Protein AF-A0A1G6K3D1-F1 (afdb_monomer_lite)

pLDDT: mean 89.24, std 10.17, range [40.72, 96.69]

Secondary structure (DSSP, 8-state):
--------HHHHS-GGGTHHHH---S-------TTSSHHHHHHHHHHHHHHH-TT-------S-HHHHIIIIIHHHHHHHHHTT-GGGEEEEETTEEEEE--

Foldseek 3Di:
DPDDQDFDLPVQDDPVLPCLQPDPDPDDDDDDDPPPCSLLSVLSSQVSCVVVPVPDDDDDDDPDPVVCVVGNLVSNVVSCVVSVNVVQWDADPVVGDIDGHD

Radius of gyration: 13.9 Å; chains: 1; bounding box: 42×31×28 Å

Sequence (102 aa):
MITNVKLQFHNEVDKSYYKLFYSTDKFIALKGARASGKSMAAAFKVIYDLLRFPYCNWLVIRQFQTTQRNSSYNTIKEVISILGLGQFFKSNVSPLEITFLP

Structure (mmCIF, N/CA/C/O backbone):
data_AF-A0A1G6K3D1-F1
#
_entry.id   AF-A0A1G6K3D1-F1
#
loop_
_atom_site.group_PDB
_atom_site.id
_atom_site.type_symbol
_atom_site.label_atom_id
_atom_site.label_alt_id
_atom_site.label_comp_id
_atom_site.label_asym_id
_atom_site.label_entity_id
_atom_site.label_seq_id
_atom_site.pdbx_PDB_ins_code
_atom_site.Cartn_x
_atom_site.Cartn_y
_atom_site.Cartn_z
_atom_site.occupancy
_atom_site.B_iso_or_equiv
_atom_site.auth_seq_id
_atom_site.auth_comp_id
_atom_site.auth_asym_id
_atom_site.auth_atom_id
_atom_site.pdbx_PDB_model_num
ATOM 1 N N . MET A 1 1 ? -27.543 3.157 4.913 1.00 40.72 1 MET A N 1
ATOM 2 C CA . MET A 1 1 ? -27.574 2.941 3.449 1.00 40.72 1 MET A CA 1
ATOM 3 C C . MET A 1 1 ? -26.395 2.054 3.093 1.00 40.72 1 MET A C 1
ATOM 5 O O . MET A 1 1 ? -25.274 2.452 3.368 1.00 40.72 1 MET A O 1
ATOM 9 N N . ILE A 1 2 ? -26.629 0.852 2.562 1.00 48.00 2 ILE A N 1
ATOM 10 C CA . ILE A 1 2 ? -25.547 -0.017 2.076 1.00 48.00 2 ILE A CA 1
ATOM 11 C C . ILE A 1 2 ? -25.198 0.465 0.667 1.00 48.00 2 ILE A C 1
ATOM 13 O O . ILE A 1 2 ? -25.940 0.227 -0.283 1.00 48.00 2 ILE A O 1
ATOM 17 N N . THR A 1 3 ? -24.112 1.221 0.542 1.00 55.28 3 THR A N 1
ATOM 18 C CA . THR A 1 3 ? -23.578 1.655 -0.753 1.00 55.28 3 THR A CA 1
ATOM 19 C C . THR A 1 3 ? -22.864 0.483 -1.415 1.00 55.28 3 THR A C 1
ATOM 21 O O . THR A 1 3 ? -21.786 0.086 -0.981 1.00 55.28 3 THR A O 1
ATOM 24 N N . ASN A 1 4 ? -23.453 -0.071 -2.474 1.00 58.88 4 ASN A N 1
ATOM 25 C CA . ASN A 1 4 ? -22.782 -1.051 -3.325 1.00 58.88 4 ASN A CA 1
ATOM 26 C C . ASN A 1 4 ? -21.761 -0.329 -4.214 1.00 58.88 4 ASN A C 1
ATOM 28 O O . ASN A 1 4 ? -22.117 0.239 -5.246 1.00 58.88 4 ASN A O 1
ATOM 32 N N . VAL A 1 5 ? -20.490 -0.328 -3.806 1.00 66.38 5 VAL A N 1
ATOM 33 C CA . VAL A 1 5 ? -19.387 0.214 -4.613 1.00 66.38 5 VAL A CA 1
ATOM 34 C C . VAL A 1 5 ? -18.855 -0.886 -5.526 1.00 66.38 5 VAL A C 1
ATOM 36 O O . VAL A 1 5 ? -18.322 -1.894 -5.063 1.00 66.38 5 VAL A O 1
ATOM 39 N N . LYS A 1 6 ? -18.983 -0.703 -6.844 1.00 67.19 6 LYS A N 1
ATOM 40 C CA . LYS A 1 6 ? -18.398 -1.618 -7.832 1.00 67.19 6 LYS A CA 1
ATOM 41 C C . LYS A 1 6 ? -16.917 -1.285 -8.020 1.00 67.19 6 LYS A C 1
ATOM 43 O O . LYS A 1 6 ? -16.576 -0.361 -8.751 1.00 67.19 6 LYS A O 1
ATOM 48 N N . LEU A 1 7 ? -16.043 -2.053 -7.377 1.00 73.00 7 LEU A N 1
ATOM 49 C CA . LEU A 1 7 ? -14.594 -1.867 -7.465 1.00 73.00 7 LEU A CA 1
ATOM 50 C C . LEU A 1 7 ? -14.026 -2.573 -8.702 1.00 73.00 7 LEU A C 1
ATOM 52 O O . LEU A 1 7 ? -14.148 -3.790 -8.839 1.00 73.00 7 LEU A O 1
ATOM 56 N N . GLN A 1 8 ? -13.385 -1.822 -9.601 1.00 70.38 8 GLN A N 1
ATOM 57 C CA . GLN A 1 8 ? -12.784 -2.352 -10.833 1.00 70.38 8 GLN A CA 1
ATOM 58 C C . GLN A 1 8 ? -11.254 -2.464 -10.731 1.00 70.38 8 GLN A C 1
ATOM 60 O O . GLN A 1 8 ? -10.521 -1.867 -11.509 1.00 70.38 8 GLN A O 1
ATOM 65 N N . PHE A 1 9 ? -10.755 -3.276 -9.793 1.00 74.81 9 PHE A N 1
ATOM 66 C CA . PHE A 1 9 ? -9.308 -3.484 -9.589 1.00 74.81 9 PHE A CA 1
ATOM 67 C C . PHE A 1 9 ? -8.558 -3.992 -10.833 1.00 74.81 9 PHE A C 1
ATOM 69 O O . PHE A 1 9 ? -7.370 -3.727 -10.991 1.00 74.81 9 PHE A O 1
ATOM 76 N N . HIS A 1 10 ? -9.232 -4.745 -11.705 1.00 68.44 10 HIS A N 1
ATOM 77 C CA . HIS A 1 10 ? -8.598 -5.444 -12.827 1.00 68.44 10 HIS A CA 1
ATOM 78 C C . HIS A 1 10 ? -8.103 -4.502 -13.934 1.00 68.44 10 HIS A C 1
ATOM 80 O O . HIS A 1 10 ? -7.136 -4.832 -14.614 1.00 68.44 10 HIS A O 1
ATOM 86 N N . ASN A 1 11 ? -8.746 -3.342 -14.098 1.00 78.31 11 ASN A N 1
ATOM 87 C CA . ASN A 1 11 ? -8.403 -2.380 -15.149 1.00 78.31 11 ASN A CA 1
ATOM 88 C C . ASN A 1 11 ? -7.247 -1.458 -14.744 1.00 78.31 11 ASN A C 1
ATOM 90 O O . ASN A 1 11 ? -6.538 -0.956 -15.608 1.00 78.31 11 ASN A O 1
ATOM 94 N N . GLU A 1 12 ? -7.041 -1.273 -13.440 1.00 86.12 12 GLU A N 1
ATOM 95 C CA . GLU A 1 12 ? -6.076 -0.311 -12.897 1.00 86.12 12 GLU A CA 1
ATOM 96 C C . GLU A 1 12 ? -4.710 -0.931 -12.564 1.00 86.12 12 GLU A C 1
ATOM 98 O O . GLU A 1 12 ? -3.739 -0.226 -12.284 1.00 86.12 12 GLU A O 1
ATOM 103 N N . VAL A 1 13 ? -4.621 -2.264 -12.570 1.00 90.88 13 VAL A N 1
ATOM 104 C CA . VAL A 1 13 ? -3.397 -2.997 -12.241 1.00 90.88 13 VAL A CA 1
ATOM 105 C C . VAL A 1 13 ? -2.990 -3.876 -13.412 1.00 90.88 13 VAL A C 1
ATOM 107 O O . VAL A 1 13 ? -3.783 -4.669 -13.917 1.00 90.88 13 VAL A O 1
ATOM 110 N N . ASP A 1 14 ? -1.724 -3.765 -13.816 1.00 90.88 14 ASP A N 1
ATOM 111 C CA . ASP A 1 14 ? -1.156 -4.615 -14.858 1.00 90.88 14 ASP A CA 1
ATOM 112 C C . ASP A 1 14 ? -1.238 -6.101 -14.469 1.00 90.88 14 ASP A C 1
ATOM 114 O O . ASP A 1 14 ? -0.995 -6.486 -13.318 1.00 90.88 14 ASP A O 1
ATOM 118 N N . LYS A 1 15 ? -1.547 -6.951 -15.453 1.00 91.12 15 LYS A N 1
ATOM 119 C CA . LYS A 1 15 ? -1.741 -8.397 -15.271 1.00 91.12 15 LYS A CA 1
ATOM 120 C C . LYS A 1 15 ? -0.543 -9.086 -14.619 1.00 91.12 15 LYS A C 1
ATOM 122 O O . LYS A 1 15 ? -0.725 -10.044 -13.867 1.00 91.12 15 LYS A O 1
ATOM 127 N N . SER A 1 16 ? 0.672 -8.591 -14.859 1.00 91.94 16 SER A N 1
ATOM 128 C CA . SER A 1 16 ? 1.904 -9.108 -14.250 1.00 91.94 16 SER A CA 1
ATOM 129 C C . SER A 1 16 ? 1.903 -9.034 -12.718 1.00 91.94 16 SER A C 1
ATOM 131 O O . SER A 1 16 ? 2.576 -9.832 -12.063 1.00 91.94 16 SER A O 1
ATOM 133 N N . TYR A 1 17 ? 1.102 -8.142 -12.128 1.00 93.69 17 TYR A N 1
ATOM 134 C CA . TYR A 1 17 ? 0.993 -7.966 -10.682 1.00 93.69 17 TYR A CA 1
ATOM 135 C C . TYR A 1 17 ? -0.181 -8.706 -10.039 1.00 93.69 17 TYR A C 1
ATOM 137 O O . TYR A 1 17 ? -0.304 -8.676 -8.815 1.00 93.69 17 TYR A O 1
ATOM 145 N N . TYR A 1 18 ? -1.020 -9.423 -10.794 1.00 92.38 18 TYR A N 1
ATOM 146 C CA . TYR A 1 18 ? -2.197 -10.089 -10.218 1.00 92.38 18 TYR A CA 1
ATOM 147 C C . TYR A 1 18 ? -1.867 -11.094 -9.119 1.00 92.38 18 TYR A C 1
ATOM 149 O O . TYR A 1 18 ? -2.653 -11.249 -8.184 1.00 92.38 18 TYR A O 1
ATOM 157 N N . LYS A 1 19 ? -0.677 -11.705 -9.168 1.00 92.81 19 LYS A N 1
ATOM 158 C CA . LYS A 1 19 ? -0.193 -12.610 -8.118 1.00 92.81 19 LYS A CA 1
ATOM 159 C C . LYS A 1 19 ? -0.201 -11.974 -6.722 1.00 92.81 19 LYS A C 1
ATOM 161 O O . LYS A 1 19 ? -0.377 -12.691 -5.742 1.00 92.81 19 LYS A O 1
ATOM 166 N N . LEU A 1 20 ? -0.103 -10.645 -6.613 1.00 92.94 20 LEU A N 1
ATOM 167 C CA . LEU A 1 20 ? -0.198 -9.936 -5.333 1.00 92.94 20 LEU A CA 1
ATOM 168 C C . LEU A 1 20 ? -1.528 -10.159 -4.606 1.00 92.94 20 LEU A C 1
ATOM 170 O O . LEU A 1 20 ? -1.550 -10.170 -3.379 1.00 92.94 20 LEU A O 1
ATOM 174 N N . PHE A 1 21 ? -2.637 -10.332 -5.324 1.00 91.94 21 PHE A N 1
ATOM 175 C CA . PHE A 1 21 ? -3.971 -10.358 -4.712 1.00 91.94 21 PHE A CA 1
ATOM 176 C C . PHE A 1 21 ? -4.400 -11.743 -4.222 1.00 91.94 21 PHE A 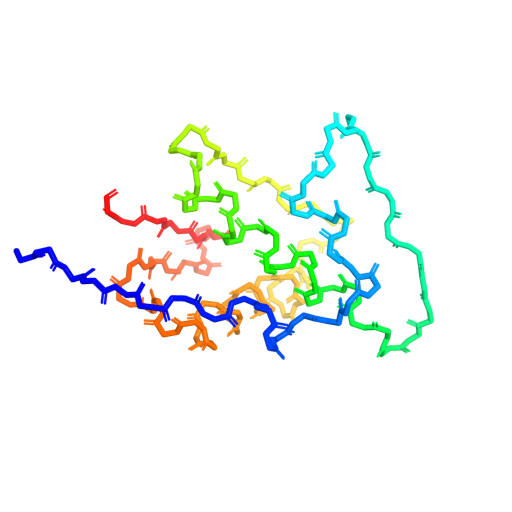C 1
ATOM 178 O O . PHE A 1 21 ? -5.327 -11.835 -3.421 1.00 91.94 21 PHE A O 1
ATOM 185 N N . TYR A 1 22 ? -3.731 -12.806 -4.674 1.00 91.56 22 TYR A N 1
ATOM 186 C CA . TYR A 1 22 ? -4.077 -14.188 -4.326 1.00 91.56 22 TYR A CA 1
ATOM 187 C C . TYR A 1 22 ? -2.907 -15.022 -3.791 1.00 91.56 22 TYR A C 1
ATOM 189 O O . TYR A 1 22 ? -3.130 -16.159 -3.383 1.00 91.56 22 TYR A O 1
ATOM 197 N N . SER A 1 23 ? -1.672 -14.505 -3.787 1.00 93.12 23 SER A N 1
ATOM 198 C CA . SER A 1 23 ? -0.546 -15.226 -3.185 1.00 93.12 23 SER A CA 1
ATOM 199 C C . SER A 1 23 ? -0.735 -15.398 -1.674 1.00 93.12 23 SER A C 1
ATOM 201 O O . SER A 1 23 ? -1.172 -14.483 -0.977 1.00 93.12 23 SER A O 1
ATOM 203 N N . THR A 1 24 ? -0.362 -16.577 -1.182 1.00 92.50 24 THR A N 1
ATOM 204 C CA . THR A 1 24 ? -0.292 -16.937 0.241 1.00 92.50 24 THR A CA 1
ATOM 205 C C . THR A 1 24 ? 1.145 -16.909 0.773 1.00 92.50 24 THR A C 1
ATOM 207 O O . THR A 1 24 ? 1.404 -17.371 1.884 1.00 92.50 24 THR A O 1
ATOM 210 N N . ASP A 1 25 ? 2.098 -16.422 -0.026 1.00 95.19 25 ASP A N 1
ATOM 211 C CA . ASP A 1 25 ? 3.507 -16.341 0.352 1.00 95.19 25 ASP A CA 1
ATOM 212 C C . ASP A 1 25 ? 3.685 -15.369 1.528 1.00 95.19 25 ASP A C 1
ATOM 214 O O . ASP A 1 25 ? 3.138 -14.266 1.531 1.00 95.19 25 ASP A O 1
ATOM 218 N N . LYS A 1 26 ? 4.502 -15.746 2.521 1.00 94.56 26 LYS A N 1
ATOM 219 C CA . LYS A 1 26 ? 4.777 -14.888 3.692 1.00 94.56 26 LYS A CA 1
ATOM 220 C C . LYS A 1 26 ? 5.515 -13.602 3.321 1.00 94.56 26 LYS A C 1
ATOM 222 O O . LYS A 1 26 ? 5.337 -12.576 3.968 1.00 94.56 26 LYS A O 1
ATOM 227 N N . PHE A 1 27 ? 6.366 -13.676 2.300 1.00 95.75 27 PHE A N 1
ATOM 228 C CA . PHE A 1 27 ? 7.169 -12.561 1.819 1.00 95.75 27 PHE A CA 1
ATOM 229 C C . PHE A 1 27 ? 7.002 -12.428 0.314 1.00 95.75 27 PHE A C 1
ATOM 231 O O . PHE A 1 27 ? 7.221 -13.385 -0.428 1.00 95.75 27 PHE A O 1
ATOM 238 N N . ILE A 1 28 ? 6.666 -11.222 -0.136 1.00 94.75 28 ILE A N 1
ATOM 239 C CA . ILE A 1 28 ? 6.556 -10.898 -1.554 1.00 94.75 28 ILE A CA 1
ATOM 240 C C . ILE A 1 28 ? 7.496 -9.736 -1.853 1.00 94.75 28 ILE A C 1
ATOM 242 O O . ILE A 1 28 ? 7.379 -8.659 -1.272 1.00 94.75 28 ILE A O 1
ATOM 246 N N . ALA A 1 29 ? 8.424 -9.955 -2.781 1.00 94.94 29 ALA A N 1
ATOM 247 C CA . ALA A 1 29 ? 9.353 -8.935 -3.243 1.00 94.94 29 ALA A CA 1
ATOM 248 C C . ALA A 1 29 ? 8.978 -8.483 -4.659 1.00 94.94 29 ALA A C 1
ATOM 250 O O . ALA A 1 29 ? 8.993 -9.274 -5.601 1.00 94.94 29 ALA A O 1
ATOM 251 N N . LEU A 1 30 ? 8.678 -7.193 -4.820 1.00 94.00 30 LEU A N 1
ATOM 252 C CA . LEU A 1 30 ? 8.436 -6.579 -6.125 1.00 94.00 30 LEU A CA 1
ATOM 253 C C . LEU A 1 30 ? 9.708 -5.888 -6.625 1.00 94.00 30 LEU A C 1
ATOM 255 O O . LEU A 1 30 ? 10.084 -4.823 -6.133 1.00 94.00 30 LEU A O 1
ATOM 259 N N . LYS A 1 31 ? 10.362 -6.471 -7.635 1.00 93.62 31 LYS A N 1
ATOM 260 C CA . LYS A 1 31 ? 11.553 -5.905 -8.288 1.00 93.62 31 LYS A CA 1
ATOM 261 C C . LYS A 1 31 ? 11.224 -5.500 -9.723 1.00 93.62 31 LYS A C 1
ATOM 263 O O . LYS A 1 31 ? 10.578 -6.247 -10.445 1.00 93.62 31 LYS A O 1
ATOM 268 N N . GLY A 1 32 ? 11.686 -4.325 -10.151 1.00 90.50 32 GLY A N 1
ATOM 269 C CA . GLY A 1 32 ? 11.472 -3.862 -11.524 1.00 90.50 32 GLY A CA 1
ATOM 270 C C . GLY A 1 32 ? 12.050 -2.479 -11.808 1.00 90.50 32 GLY A C 1
ATOM 271 O O . GLY A 1 32 ? 12.401 -1.739 -10.882 1.00 90.50 32 GLY A O 1
ATOM 272 N N . ALA A 1 33 ? 12.101 -2.115 -13.090 1.00 91.00 33 ALA A N 1
ATOM 273 C CA . ALA A 1 33 ? 12.641 -0.849 -13.592 1.00 91.00 33 ALA A CA 1
ATOM 274 C C . ALA A 1 33 ? 11.820 0.383 -13.156 1.00 91.00 33 ALA A C 1
ATOM 276 O O . ALA A 1 33 ? 10.770 0.267 -12.509 1.00 91.00 33 ALA A O 1
ATOM 277 N N . ARG A 1 34 ? 12.288 1.592 -13.483 1.00 90.00 34 ARG A N 1
ATOM 278 C CA . ARG A 1 34 ? 11.498 2.825 -13.311 1.00 90.00 34 ARG A CA 1
ATOM 279 C C . ARG A 1 34 ? 10.181 2.711 -14.094 1.00 90.00 34 ARG A C 1
ATOM 281 O O . ARG A 1 34 ? 10.154 2.072 -15.135 1.00 90.00 34 ARG A O 1
ATOM 288 N N . ALA A 1 35 ? 9.104 3.293 -13.559 1.00 87.62 35 ALA A N 1
ATOM 289 C CA . ALA A 1 35 ? 7.770 3.292 -14.177 1.00 87.62 35 ALA A CA 1
ATOM 290 C C . ALA A 1 35 ? 7.161 1.899 -14.459 1.00 87.62 35 ALA A C 1
ATOM 292 O O . ALA A 1 35 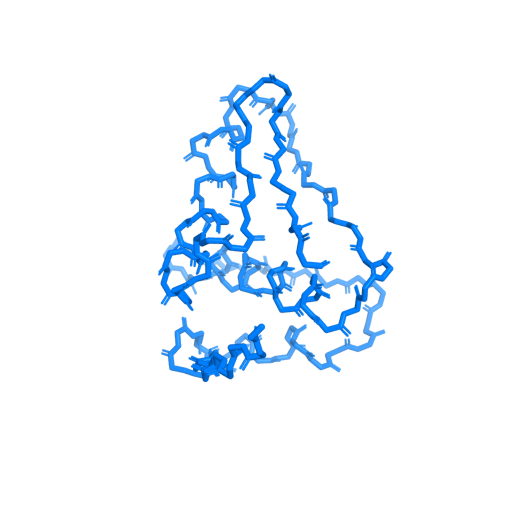? 6.198 1.788 -15.200 1.00 87.62 35 ALA A O 1
ATOM 293 N N . SER A 1 36 ? 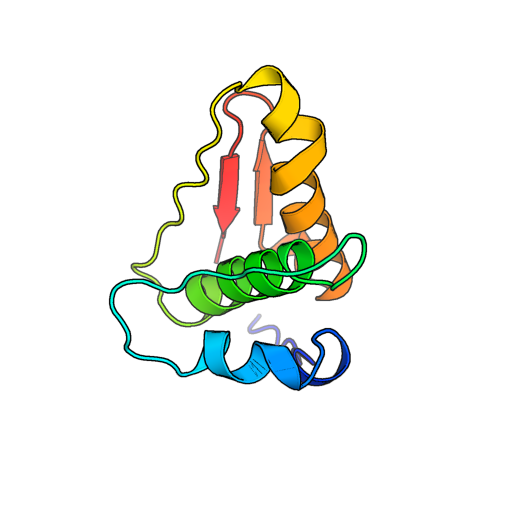7.658 0.841 -13.811 1.00 91.56 36 SER A N 1
ATOM 294 C CA . SER A 1 36 ? 7.099 -0.516 -13.938 1.00 91.56 36 SER A CA 1
ATOM 295 C C . SER A 1 36 ? 5.715 -0.703 -13.305 1.00 91.56 36 SER A C 1
ATOM 297 O O . SER A 1 36 ? 5.125 -1.753 -13.477 1.00 91.56 36 SER A O 1
ATOM 299 N N . GLY A 1 37 ? 5.199 0.264 -12.539 1.00 92.56 37 GLY A N 1
ATOM 300 C CA . GLY A 1 37 ? 3.903 0.137 -11.855 1.00 92.56 37 GLY A CA 1
ATOM 301 C C . GLY A 1 37 ? 3.950 -0.571 -10.494 1.00 92.56 37 GLY A C 1
ATOM 302 O O . GLY A 1 37 ? 2.961 -0.559 -9.770 1.00 92.56 37 GLY A O 1
ATOM 303 N N . LYS A 1 38 ? 5.110 -1.095 -10.070 1.00 94.44 38 LYS A N 1
ATOM 304 C CA . LYS A 1 38 ? 5.279 -1.816 -8.789 1.00 94.44 38 LYS A CA 1
ATOM 305 C C . LYS A 1 38 ? 4.741 -1.087 -7.547 1.00 94.44 38 LYS A C 1
ATOM 307 O O . LYS A 1 38 ? 4.084 -1.707 -6.718 1.00 94.44 38 LYS A O 1
ATOM 312 N N . SER A 1 39 ? 4.995 0.216 -7.412 1.00 94.06 39 SER A N 1
ATOM 313 C CA . SER A 1 39 ? 4.525 0.995 -6.255 1.00 94.06 39 SER A CA 1
ATOM 314 C C . SER A 1 39 ? 3.010 1.187 -6.277 1.00 94.06 39 SER A C 1
ATOM 316 O O . SER A 1 39 ? 2.376 1.166 -5.228 1.00 94.06 39 SER A O 1
ATOM 318 N N . MET A 1 40 ? 2.439 1.330 -7.476 1.00 94.81 40 MET A N 1
ATOM 319 C CA . MET A 1 40 ? 1.001 1.472 -7.668 1.00 94.81 40 MET A CA 1
ATOM 320 C C . MET A 1 40 ? 0.287 0.158 -7.349 1.00 94.81 40 MET A C 1
ATOM 322 O O . MET A 1 40 ? -0.636 0.135 -6.543 1.00 94.81 40 MET A O 1
ATOM 326 N N . ALA A 1 41 ? 0.788 -0.960 -7.882 1.00 95.19 41 ALA A N 1
ATOM 327 C CA . ALA A 1 41 ? 0.268 -2.291 -7.587 1.00 95.19 41 ALA A CA 1
ATOM 328 C C . ALA A 1 41 ? 0.318 -2.620 -6.082 1.00 95.19 41 ALA A C 1
ATOM 330 O O . ALA A 1 41 ? -0.641 -3.165 -5.536 1.00 95.19 41 ALA A O 1
ATOM 331 N N . ALA A 1 42 ? 1.399 -2.239 -5.390 1.00 95.75 42 ALA A N 1
ATOM 332 C CA . ALA A 1 42 ? 1.495 -2.379 -3.938 1.00 95.75 42 ALA A CA 1
ATOM 333 C C . ALA A 1 42 ? 0.440 -1.534 -3.198 1.00 95.75 42 ALA A C 1
ATOM 335 O O . ALA A 1 42 ? -0.182 -2.027 -2.261 1.00 95.75 42 ALA A O 1
ATOM 336 N N . ALA A 1 43 ? 0.181 -0.297 -3.631 1.00 96.06 43 ALA A N 1
ATOM 337 C CA . ALA A 1 43 ? -0.864 0.541 -3.041 1.00 96.06 43 ALA A CA 1
ATOM 338 C C . ALA A 1 43 ? -2.280 -0.022 -3.284 1.00 96.06 43 ALA A C 1
ATOM 340 O O . ALA A 1 43 ? -3.100 -0.026 -2.366 1.00 96.06 43 ALA A O 1
ATOM 341 N N . PHE A 1 44 ? -2.554 -0.591 -4.463 1.00 95.62 44 PHE A N 1
ATOM 342 C CA . PHE A 1 44 ? -3.797 -1.336 -4.708 1.00 95.62 44 PHE A CA 1
ATOM 343 C C . PHE A 1 44 ? -3.946 -2.541 -3.782 1.00 95.62 44 PHE A C 1
ATOM 345 O O . PHE A 1 44 ? -5.039 -2.779 -3.273 1.00 95.62 44 PHE A O 1
ATOM 352 N N . LYS A 1 45 ? -2.861 -3.280 -3.525 1.00 95.00 45 LYS A N 1
ATOM 353 C CA . LYS A 1 45 ? -2.858 -4.402 -2.578 1.00 95.00 45 LYS A CA 1
ATOM 354 C C . LYS A 1 45 ? -3.184 -3.949 -1.150 1.00 95.00 45 LYS A C 1
ATOM 356 O O . LYS A 1 45 ? -3.992 -4.604 -0.501 1.00 95.00 45 LYS A O 1
ATOM 361 N N . VAL A 1 46 ? -2.646 -2.809 -0.702 1.00 95.81 46 VAL A N 1
ATOM 362 C CA . VAL A 1 46 ? -2.984 -2.218 0.609 1.00 95.81 46 VAL A CA 1
ATOM 363 C C . VAL A 1 46 ? -4.491 -1.990 0.731 1.00 95.81 46 VAL A C 1
ATOM 365 O O . VAL A 1 46 ? -5.105 -2.460 1.685 1.00 95.81 46 VAL A O 1
ATOM 368 N N . ILE A 1 47 ? -5.102 -1.314 -0.248 1.00 95.06 47 ILE A N 1
ATOM 369 C CA . ILE A 1 47 ? -6.545 -1.031 -0.213 1.00 95.06 47 ILE A CA 1
ATOM 370 C C . ILE A 1 47 ? -7.369 -2.312 -0.338 1.00 95.06 47 ILE A C 1
ATOM 372 O O . ILE A 1 47 ? -8.336 -2.491 0.394 1.00 95.06 47 ILE A O 1
ATOM 376 N N . TYR A 1 48 ? -6.971 -3.230 -1.216 1.00 93.44 48 TYR A N 1
ATOM 377 C CA . TYR A 1 48 ? -7.636 -4.519 -1.371 1.00 93.44 48 TYR A CA 1
ATOM 378 C C . TYR A 1 48 ? -7.676 -5.315 -0.061 1.00 93.44 48 TYR A C 1
ATOM 380 O O . TYR A 1 48 ? -8.729 -5.826 0.313 1.00 93.44 48 TYR A O 1
ATOM 388 N N . ASP A 1 49 ? -6.551 -5.395 0.649 1.00 93.69 49 ASP A N 1
ATOM 389 C CA . ASP A 1 49 ? -6.465 -6.144 1.901 1.00 93.69 49 ASP A CA 1
ATOM 390 C C . ASP A 1 49 ? -7.261 -5.489 3.024 1.00 93.69 49 ASP A C 1
ATOM 392 O O . ASP A 1 49 ? -7.953 -6.200 3.746 1.00 93.69 49 ASP A O 1
ATOM 396 N N . LEU A 1 50 ? -7.225 -4.156 3.134 1.00 94.00 50 LEU A N 1
ATOM 397 C CA . LEU A 1 50 ? -8.037 -3.420 4.110 1.00 94.00 50 LEU A CA 1
ATOM 398 C C . LEU A 1 50 ? -9.537 -3.666 3.907 1.00 94.00 50 LEU A C 1
ATOM 400 O O . LEU A 1 50 ? -10.270 -3.844 4.873 1.00 94.00 50 LEU A O 1
ATOM 404 N N . LEU A 1 51 ? -9.994 -3.713 2.652 1.00 91.19 51 LEU A N 1
ATOM 405 C CA . LEU A 1 51 ? -11.401 -3.963 2.331 1.00 91.19 51 LEU A CA 1
ATOM 406 C C . LEU A 1 51 ? -11.799 -5.434 2.501 1.00 91.19 51 LEU A C 1
ATOM 408 O O . LEU A 1 51 ? -12.947 -5.729 2.825 1.00 91.19 51 LEU A O 1
ATOM 412 N N . ARG A 1 52 ? -10.877 -6.367 2.237 1.00 90.50 52 ARG A N 1
ATOM 413 C CA . ARG A 1 52 ? -11.152 -7.810 2.276 1.00 90.50 52 ARG A CA 1
ATOM 414 C C . ARG A 1 52 ? -11.020 -8.402 3.678 1.00 90.50 52 ARG A C 1
ATOM 416 O O . ARG A 1 52 ? -11.731 -9.354 3.998 1.00 90.50 52 ARG A O 1
ATOM 423 N N . PHE A 1 53 ? -10.104 -7.884 4.489 1.00 92.06 53 PHE A N 1
ATOM 424 C CA . PHE A 1 53 ? -9.741 -8.441 5.786 1.00 92.06 53 PHE A CA 1
ATOM 425 C C . PHE A 1 53 ? -9.909 -7.372 6.877 1.00 92.06 53 PHE A C 1
ATOM 427 O O . PHE A 1 53 ? -8.999 -6.570 7.079 1.00 92.06 53 PHE A O 1
ATOM 434 N N . PRO A 1 54 ? -11.022 -7.374 7.636 1.00 88.62 54 PRO A N 1
ATOM 435 C CA . PRO A 1 54 ? -11.322 -6.312 8.606 1.00 88.62 54 PRO A CA 1
ATOM 436 C C . PRO A 1 54 ? -10.321 -6.231 9.772 1.00 88.62 54 PRO A C 1
ATOM 438 O O . PRO A 1 54 ? -10.253 -5.229 10.471 1.00 88.62 54 PRO A O 1
ATOM 441 N N . TYR A 1 55 ? -9.528 -7.283 9.988 1.00 91.31 55 TYR A N 1
ATOM 442 C CA . TYR A 1 55 ? -8.465 -7.328 10.994 1.00 91.31 55 TYR A CA 1
ATOM 443 C C . TYR A 1 55 ? -7.103 -6.837 10.468 1.00 91.31 55 TYR A C 1
ATOM 445 O O . TYR A 1 55 ? -6.134 -6.775 11.226 1.00 91.31 55 TYR A O 1
ATOM 453 N N . CYS A 1 56 ? -6.981 -6.550 9.169 1.00 94.06 56 CYS A N 1
ATOM 454 C CA . CYS A 1 56 ? -5.715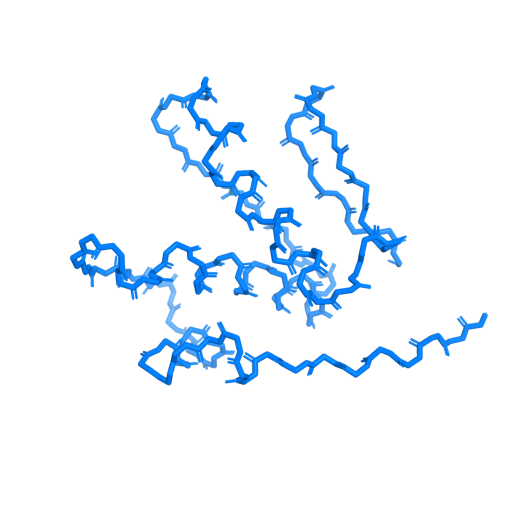 -6.174 8.556 1.00 94.06 56 CYS A CA 1
ATOM 455 C C . CYS A 1 56 ? -5.395 -4.702 8.827 1.00 94.06 56 CYS A C 1
ATOM 457 O O . CYS A 1 56 ? -6.218 -3.823 8.599 1.00 94.06 56 CYS A O 1
ATOM 459 N N . ASN A 1 57 ? -4.164 -4.433 9.262 1.00 95.31 57 ASN A N 1
ATOM 460 C CA . ASN A 1 57 ? -3.602 -3.091 9.339 1.00 95.31 57 ASN A CA 1
ATOM 461 C C . ASN A 1 57 ? -2.248 -3.088 8.628 1.00 95.31 57 ASN A C 1
ATOM 463 O O . ASN A 1 57 ? -1.426 -3.980 8.843 1.00 95.31 57 ASN A O 1
ATOM 467 N N . TRP A 1 58 ? -2.010 -2.082 7.787 1.00 96.50 58 TRP A N 1
ATOM 468 C CA . TRP A 1 58 ? -0.771 -1.958 7.023 1.00 96.50 58 TRP A CA 1
ATOM 469 C C . TRP A 1 58 ? 0.206 -0.993 7.690 1.00 96.50 58 TRP A C 1
ATOM 471 O O . TRP A 1 58 ? -0.100 0.181 7.885 1.00 96.50 58 TRP A O 1
ATOM 481 N N . LEU A 1 59 ? 1.421 -1.473 7.960 1.00 95.75 59 LEU A N 1
ATOM 482 C CA . LEU A 1 59 ? 2.547 -0.640 8.376 1.00 95.75 59 LEU A CA 1
ATOM 483 C C . LEU A 1 59 ? 3.459 -0.374 7.174 1.00 95.75 59 LEU A C 1
ATOM 485 O O . LEU A 1 59 ? 4.126 -1.277 6.670 1.00 95.75 59 LEU A O 1
ATOM 489 N N . VAL A 1 60 ? 3.510 0.879 6.720 1.00 94.44 60 VAL A N 1
ATOM 490 C CA . VAL A 1 60 ? 4.327 1.277 5.565 1.00 94.44 60 VAL A CA 1
ATOM 491 C C . VAL A 1 60 ? 5.616 1.943 6.036 1.00 94.44 60 VAL A C 1
ATOM 493 O O . VAL A 1 60 ? 5.626 3.103 6.452 1.00 94.44 60 VAL A O 1
ATOM 496 N N . ILE A 1 61 ? 6.725 1.216 5.924 1.00 93.38 61 ILE A N 1
ATOM 497 C CA . ILE A 1 61 ? 8.044 1.659 6.390 1.00 93.38 61 ILE A CA 1
ATOM 498 C C . ILE A 1 61 ? 8.929 2.187 5.256 1.00 93.38 61 ILE A C 1
ATOM 500 O O . ILE A 1 61 ? 8.845 1.751 4.108 1.00 93.38 61 ILE A O 1
ATOM 504 N N . ARG A 1 62 ? 9.816 3.125 5.596 1.00 90.44 62 ARG A N 1
ATOM 505 C CA . ARG A 1 62 ? 10.905 3.626 4.744 1.00 90.44 62 ARG A CA 1
ATOM 506 C C . ARG A 1 62 ? 12.005 4.190 5.634 1.00 90.44 62 ARG A C 1
ATOM 508 O O . ARG A 1 62 ? 11.713 4.663 6.725 1.00 90.44 62 ARG A O 1
ATOM 515 N N . GLN A 1 63 ? 13.240 4.199 5.136 1.00 91.12 63 GLN A N 1
ATOM 516 C CA . GLN A 1 63 ? 14.406 4.700 5.872 1.00 91.12 63 GLN A CA 1
ATOM 517 C C . GLN A 1 63 ? 14.229 6.132 6.412 1.00 91.12 63 GLN A C 1
ATOM 519 O O . GLN A 1 63 ? 14.638 6.408 7.533 1.00 91.12 63 GLN A O 1
ATOM 524 N N . PHE A 1 64 ? 13.601 7.031 5.642 1.00 87.31 64 PHE A N 1
ATOM 525 C CA . PHE A 1 64 ? 13.406 8.433 6.029 1.00 87.31 64 PHE A CA 1
ATOM 526 C C . P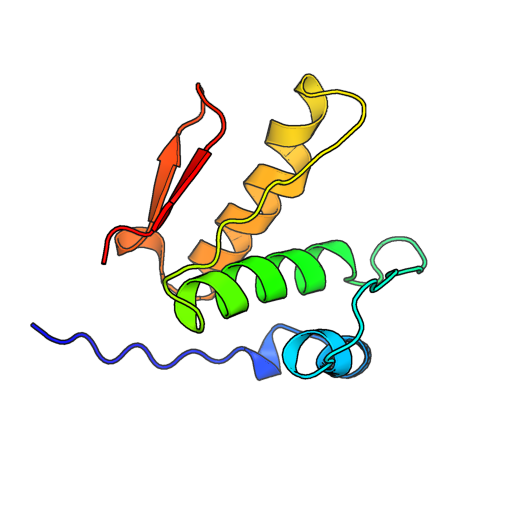HE A 1 64 ? 11.932 8.845 5.954 1.00 87.31 64 PHE A C 1
ATOM 528 O O . PHE A 1 64 ? 11.345 8.890 4.865 1.00 87.31 64 PHE A O 1
ATOM 535 N N . GLN A 1 65 ? 11.351 9.212 7.103 1.00 79.75 65 GLN A N 1
ATOM 536 C CA . GLN A 1 65 ? 9.944 9.617 7.228 1.00 79.75 65 GLN A CA 1
ATOM 537 C C . GLN A 1 65 ? 9.596 10.845 6.375 1.00 79.75 65 GLN A C 1
ATOM 539 O O . GLN A 1 65 ? 8.510 10.910 5.802 1.00 79.75 65 GLN A O 1
ATOM 544 N N . THR A 1 66 ? 10.520 11.796 6.232 1.00 80.44 66 THR A N 1
ATOM 545 C CA . THR A 1 66 ? 10.315 13.036 5.461 1.00 80.44 66 THR A CA 1
ATOM 546 C C . THR A 1 66 ? 9.887 12.768 4.016 1.00 80.44 66 THR A C 1
ATOM 548 O O . THR A 1 66 ? 9.060 13.490 3.465 1.00 80.44 66 THR A O 1
ATOM 551 N N . THR A 1 67 ? 10.378 11.678 3.421 1.00 85.00 67 THR A N 1
ATOM 552 C CA . THR A 1 67 ? 10.053 11.285 2.040 1.00 85.00 67 THR A CA 1
ATOM 553 C C . THR A 1 67 ? 8.780 10.445 1.917 1.00 85.00 67 THR A C 1
ATOM 555 O O . THR A 1 67 ? 8.252 10.297 0.816 1.00 85.00 67 THR A O 1
ATOM 558 N N . GLN A 1 68 ? 8.249 9.912 3.024 1.00 87.06 68 GLN A N 1
ATOM 559 C CA . GLN A 1 68 ? 7.066 9.043 2.999 1.00 87.06 68 GLN A CA 1
ATOM 560 C C . GLN A 1 68 ? 5.796 9.792 2.617 1.00 87.06 68 GLN A C 1
ATOM 562 O O . GLN A 1 68 ? 4.990 9.255 1.856 1.00 87.06 68 GLN A O 1
ATOM 567 N N . ARG A 1 69 ? 5.644 11.034 3.100 1.00 86.81 69 ARG A N 1
ATOM 568 C CA . ARG A 1 69 ? 4.474 11.877 2.822 1.00 86.81 69 ARG A CA 1
ATOM 569 C C . ARG A 1 69 ? 4.245 12.033 1.319 1.00 86.81 69 ARG A C 1
ATOM 571 O O . ARG A 1 69 ? 3.147 11.784 0.841 1.00 86.81 69 ARG A O 1
ATOM 578 N N . ASN A 1 70 ? 5.292 12.410 0.590 1.00 86.81 70 ASN A N 1
ATOM 579 C CA . ASN A 1 70 ? 5.198 12.708 -0.841 1.00 86.81 70 ASN A CA 1
ATOM 580 C C . ASN A 1 70 ? 5.325 11.463 -1.732 1.00 86.81 70 ASN A C 1
ATOM 582 O O . ASN A 1 70 ? 5.138 11.564 -2.938 1.00 86.81 70 ASN A O 1
ATOM 586 N N . SER A 1 71 ? 5.652 10.306 -1.149 1.00 90.69 71 SER A N 1
ATOM 587 C CA . SER A 1 71 ? 5.790 9.031 -1.851 1.00 90.69 71 SER A CA 1
ATOM 588 C C . SER A 1 71 ? 4.612 8.120 -1.491 1.00 90.69 71 SER A C 1
ATOM 590 O O . SER A 1 71 ? 3.491 8.354 -1.932 1.00 90.69 71 SER A O 1
ATOM 592 N N . SER A 1 72 ? 4.853 7.096 -0.671 1.00 93.44 72 SER A N 1
ATOM 593 C CA . SER A 1 72 ? 3.920 6.000 -0.399 1.00 93.44 72 SER A CA 1
ATOM 594 C C . SER A 1 72 ? 2.550 6.475 0.098 1.00 93.44 72 SER A C 1
ATOM 596 O O . SER A 1 72 ? 1.532 5.942 -0.329 1.00 93.44 72 SER A O 1
ATOM 598 N N . TYR A 1 73 ? 2.512 7.503 0.952 1.00 94.56 73 TYR A N 1
ATOM 599 C CA . TYR A 1 73 ? 1.257 8.041 1.484 1.00 94.56 73 TYR A CA 1
ATOM 600 C C . TYR A 1 73 ? 0.381 8.661 0.386 1.00 94.56 73 TYR A C 1
ATOM 602 O O . TYR A 1 73 ? -0.803 8.343 0.285 1.00 94.56 73 TYR A O 1
ATOM 610 N N . ASN A 1 74 ? 0.965 9.494 -0.479 1.00 94.94 74 ASN A N 1
ATOM 611 C CA . ASN A 1 74 ? 0.240 10.084 -1.602 1.00 94.94 74 ASN A CA 1
ATOM 612 C C . ASN A 1 74 ? -0.201 9.029 -2.624 1.00 94.94 74 ASN A C 1
ATOM 614 O O . ASN A 1 74 ? -1.334 9.105 -3.084 1.00 94.94 74 ASN A O 1
ATOM 618 N N . THR A 1 75 ? 0.626 8.020 -2.921 1.00 96.06 75 THR A N 1
ATOM 619 C CA . THR A 1 75 ? 0.236 6.924 -3.829 1.00 96.06 75 THR A CA 1
ATOM 620 C C . THR A 1 75 ? -0.968 6.140 -3.295 1.00 96.06 75 THR A C 1
ATOM 622 O O . THR A 1 75 ? -1.870 5.801 -4.053 1.00 96.06 75 THR A O 1
ATOM 625 N N . ILE A 1 76 ? -1.042 5.883 -1.985 1.00 96.69 76 ILE A N 1
ATOM 626 C CA . ILE A 1 76 ? -2.212 5.211 -1.392 1.00 96.69 76 ILE A CA 1
ATOM 627 C C . ILE A 1 76 ? -3.458 6.105 -1.482 1.00 96.69 76 ILE A C 1
ATOM 629 O O . ILE A 1 76 ? -4.532 5.624 -1.839 1.00 96.69 76 ILE A O 1
ATOM 633 N N . LYS A 1 77 ? -3.325 7.413 -1.225 1.00 96.38 77 LYS A N 1
ATOM 634 C CA . LYS A 1 77 ? -4.430 8.369 -1.410 1.00 96.38 77 LYS A CA 1
ATOM 635 C C . LYS A 1 77 ? -4.912 8.441 -2.860 1.00 96.38 77 LYS A C 1
ATOM 637 O O . LYS A 1 77 ? -6.113 8.538 -3.093 1.00 96.38 77 LYS A O 1
ATOM 642 N N . GLU A 1 78 ? -3.991 8.392 -3.816 1.00 95.31 78 GLU A N 1
ATOM 643 C CA . GLU A 1 78 ? -4.296 8.360 -5.245 1.00 95.31 78 GLU A CA 1
ATOM 644 C C . GLU A 1 78 ? -5.119 7.117 -5.598 1.00 95.31 78 GLU A C 1
ATOM 646 O O . GLU A 1 78 ? -6.178 7.245 -6.202 1.00 95.31 78 GLU A O 1
ATOM 651 N N . VAL A 1 79 ? -4.718 5.935 -5.120 1.00 95.44 79 VAL A N 1
ATOM 652 C CA . VAL A 1 79 ? -5.491 4.694 -5.300 1.00 95.44 79 VAL A CA 1
ATOM 653 C C . VAL A 1 79 ? -6.890 4.791 -4.686 1.00 95.44 79 VAL A C 1
ATOM 655 O O . VAL A 1 79 ? -7.863 4.395 -5.324 1.00 95.44 79 VAL A O 1
ATOM 658 N N . ILE A 1 80 ? -7.024 5.342 -3.473 1.00 94.94 80 ILE A N 1
ATOM 659 C CA . ILE A 1 80 ? -8.339 5.574 -2.845 1.00 94.94 80 ILE A CA 1
ATOM 660 C C . ILE A 1 80 ? -9.215 6.459 -3.740 1.00 94.94 80 ILE A C 1
ATOM 662 O O . ILE A 1 80 ? -10.406 6.183 -3.900 1.00 94.94 80 ILE A O 1
ATOM 666 N N . SER A 1 81 ? -8.630 7.502 -4.335 1.00 93.69 81 SER A N 1
ATOM 667 C CA . SER A 1 81 ? -9.327 8.392 -5.263 1.00 93.69 81 SER A CA 1
ATOM 668 C C . SER A 1 81 ? -9.728 7.682 -6.556 1.00 93.69 81 SER A C 1
ATOM 670 O O . SER A 1 81 ? -10.871 7.828 -6.979 1.00 93.69 81 SER A O 1
ATOM 672 N N . ILE A 1 82 ? -8.831 6.895 -7.160 1.00 92.50 82 ILE A N 1
ATOM 673 C CA . ILE A 1 82 ? -9.101 6.112 -8.380 1.00 92.50 82 ILE A CA 1
ATOM 674 C C . ILE A 1 82 ? -10.259 5.137 -8.153 1.00 92.50 82 ILE A C 1
ATOM 676 O O . ILE A 1 82 ? -11.134 4.992 -9.000 1.00 92.50 82 ILE A O 1
ATOM 680 N N . LEU A 1 83 ? -10.312 4.512 -6.976 1.00 91.25 83 LEU A N 1
ATOM 681 C CA . LEU A 1 83 ? -11.379 3.583 -6.605 1.00 91.25 83 LEU A CA 1
ATOM 682 C C . LEU A 1 83 ? -12.682 4.277 -6.170 1.00 91.25 83 LEU A C 1
ATOM 684 O O . LEU A 1 83 ? -13.656 3.590 -5.863 1.00 91.25 83 LEU A O 1
ATOM 688 N N . GLY A 1 84 ? -12.720 5.613 -6.110 1.00 91.12 84 GLY A N 1
ATOM 689 C CA . GLY A 1 84 ? -13.895 6.368 -5.664 1.00 91.12 84 GLY A CA 1
ATOM 690 C C . GLY A 1 84 ? -14.233 6.161 -4.183 1.00 91.12 84 GLY A C 1
ATOM 691 O O . GLY A 1 84 ? -15.377 6.342 -3.773 1.00 91.12 84 GLY A O 1
ATOM 692 N N . LEU A 1 85 ? -13.252 5.772 -3.364 1.00 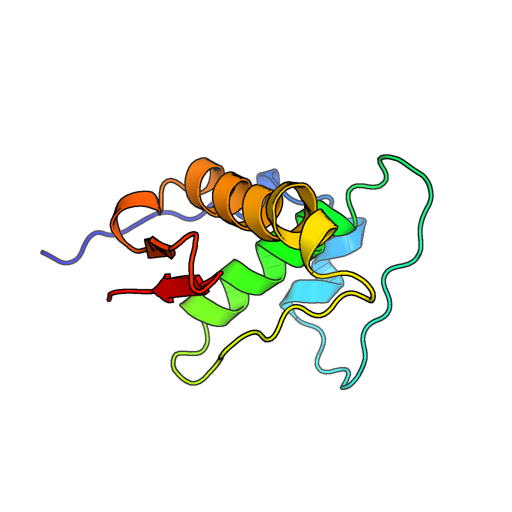92.44 85 LEU A N 1
ATOM 693 C CA . LEU A 1 85 ? -13.451 5.387 -1.964 1.00 92.44 85 LEU A CA 1
ATOM 694 C C . LEU A 1 85 ? -13.210 6.526 -0.967 1.00 92.44 85 LEU A C 1
ATOM 696 O O . LEU A 1 85 ? -13.218 6.286 0.236 1.00 92.44 85 LEU A O 1
ATOM 700 N N . GLY A 1 86 ? -13.012 7.762 -1.431 1.00 93.19 86 GLY A N 1
ATOM 701 C CA . GLY A 1 86 ? -12.616 8.892 -0.581 1.00 93.19 86 GLY A CA 1
ATOM 702 C C . GLY A 1 86 ? -13.485 9.091 0.668 1.00 93.19 86 GLY A C 1
ATOM 703 O O . GLY A 1 86 ? -12.954 9.369 1.735 1.00 93.19 86 GLY A O 1
ATOM 704 N N . GLN A 1 87 ? -14.798 8.866 0.573 1.00 92.69 87 GLN A N 1
ATOM 705 C CA . GLN A 1 87 ? -15.726 9.007 1.706 1.00 92.69 87 GLN A CA 1
ATOM 706 C C . GLN A 1 87 ? -15.552 7.950 2.812 1.00 92.69 87 GLN A C 1
ATOM 708 O O . GLN A 1 87 ? -16.023 8.145 3.928 1.00 92.69 87 GLN A O 1
ATOM 713 N N . PHE A 1 88 ? -14.894 6.829 2.511 1.00 93.25 88 PHE A N 1
ATOM 714 C CA . PHE A 1 88 ? -14.679 5.723 3.447 1.00 93.25 88 PHE A CA 1
ATOM 715 C C . PHE A 1 88 ? -13.319 5.793 4.147 1.00 93.25 88 PHE A C 1
ATOM 717 O O . PHE A 1 88 ? -13.033 4.959 5.005 1.00 93.25 88 PHE A O 1
ATOM 724 N N . PHE A 1 89 ? -12.480 6.772 3.797 1.00 95.44 89 PHE A N 1
ATOM 725 C CA . PHE A 1 89 ? -11.141 6.912 4.348 1.00 95.44 89 PHE A CA 1
ATOM 726 C C . PHE A 1 89 ? -10.909 8.305 4.930 1.00 95.44 89 PHE A C 1
ATOM 728 O O . PHE A 1 89 ? -11.075 9.323 4.262 1.00 95.44 89 PHE A O 1
ATOM 735 N N . LYS A 1 90 ? -10.426 8.351 6.171 1.00 95.62 90 LYS A N 1
ATOM 736 C CA . LYS A 1 90 ? -9.892 9.563 6.793 1.00 95.62 90 LYS A CA 1
ATOM 737 C C . LYS A 1 90 ? -8.379 9.584 6.626 1.00 95.62 90 LYS A C 1
ATOM 739 O O . LYS A 1 90 ? -7.703 8.650 7.036 1.00 95.62 90 LYS A O 1
ATOM 744 N N . SER A 1 91 ? -7.838 10.654 6.048 1.00 94.50 91 SER A N 1
ATOM 745 C CA . SER A 1 91 ? -6.393 10.812 5.851 1.00 94.50 91 SER A CA 1
ATOM 746 C C . SER A 1 91 ? -5.840 11.912 6.760 1.00 94.50 91 SER A C 1
ATOM 748 O O . SER A 1 91 ? -6.273 13.060 6.645 1.00 94.50 91 SER A O 1
ATOM 750 N N . ASN A 1 92 ? -4.875 11.584 7.616 1.00 93.06 92 ASN A N 1
ATOM 751 C CA . ASN A 1 92 ? -4.201 12.510 8.521 1.00 93.06 92 ASN A CA 1
ATOM 752 C C . ASN A 1 92 ? -2.743 12.714 8.098 1.00 93.06 92 ASN A C 1
ATOM 754 O O . ASN A 1 92 ? -2.033 11.789 7.708 1.00 93.06 92 ASN A O 1
ATOM 758 N N . VAL A 1 93 ? -2.276 13.957 8.187 1.00 87.38 93 VAL A N 1
ATOM 759 C CA . VAL A 1 93 ? -0.895 14.316 7.841 1.00 87.38 93 VAL A CA 1
ATOM 760 C C . VAL A 1 93 ? 0.050 14.282 9.040 1.00 87.38 93 VAL A C 1
ATOM 762 O O . VAL A 1 93 ? 1.256 14.157 8.831 1.00 87.38 93 VAL A O 1
ATOM 765 N N . SER A 1 94 ? -0.471 14.394 10.260 1.00 87.69 94 SER A N 1
ATOM 766 C CA . SER A 1 94 ? 0.278 14.319 11.515 1.00 87.69 94 SER A CA 1
ATOM 767 C C . SER A 1 94 ? -0.659 13.820 12.628 1.00 87.69 94 SER A C 1
ATOM 769 O O . SER A 1 94 ? -1.491 14.611 13.075 1.00 87.69 94 SER A O 1
ATOM 771 N N . PRO A 1 95 ? -0.573 12.546 13.057 1.00 88.56 95 PRO A N 1
ATOM 772 C CA . PRO A 1 95 ? 0.301 11.481 12.540 1.00 88.56 95 PRO A CA 1
ATOM 773 C C . PRO A 1 95 ? -0.005 11.117 11.072 1.00 88.56 95 PRO A C 1
ATOM 775 O O . PRO A 1 95 ? -1.070 11.448 10.553 1.00 88.56 95 PRO A O 1
ATOM 778 N N . LEU A 1 96 ? 0.963 10.507 10.373 1.00 91.88 96 LEU A N 1
ATOM 779 C CA . LEU A 1 96 ? 0.834 10.145 8.953 1.00 91.88 96 LEU A CA 1
ATOM 780 C C . LEU A 1 96 ? 0.044 8.837 8.817 1.00 91.88 96 LEU A C 1
ATOM 782 O O . LEU A 1 96 ? 0.629 7.758 8.763 1.00 91.88 96 LEU A O 1
ATOM 786 N N . GLU A 1 97 ? -1.279 8.951 8.785 1.00 95.00 97 GLU A N 1
ATOM 787 C CA . GLU A 1 97 ? -2.197 7.819 8.921 1.00 95.00 97 GLU A CA 1
ATOM 788 C C . GLU A 1 97 ? -3.351 7.903 7.925 1.00 95.00 97 GLU A C 1
ATOM 790 O O . GLU A 1 97 ? -3.816 8.984 7.560 1.00 95.00 97 GLU A O 1
ATOM 795 N N . ILE A 1 98 ? -3.826 6.738 7.490 1.00 96.19 98 ILE A N 1
ATOM 796 C CA . ILE A 1 98 ? -5.031 6.593 6.677 1.00 96.19 98 ILE A CA 1
ATOM 797 C C . ILE A 1 98 ? -5.922 5.579 7.391 1.00 96.19 98 ILE A C 1
ATOM 799 O O . ILE A 1 98 ? -5.520 4.434 7.582 1.00 96.19 98 ILE A O 1
ATOM 803 N N . THR A 1 99 ? -7.116 6.002 7.792 1.00 95.75 99 THR A N 1
ATOM 804 C CA . THR A 1 99 ? -8.069 5.198 8.563 1.00 95.75 99 THR A CA 1
ATOM 805 C C . THR A 1 99 ? -9.265 4.844 7.695 1.00 95.75 99 THR A C 1
ATOM 807 O O . THR A 1 99 ? -9.906 5.739 7.147 1.00 95.75 99 THR A O 1
ATOM 810 N N . PHE A 1 100 ? -9.580 3.556 7.592 1.00 94.75 100 PHE A N 1
ATOM 811 C CA . PHE A 1 100 ? -10.842 3.078 7.033 1.00 94.75 100 PHE A CA 1
ATOM 812 C C . PHE A 1 100 ? -11.950 3.250 8.086 1.00 94.75 100 PHE A C 1
ATOM 814 O O . PHE A 1 100 ? -11.763 2.864 9.236 1.00 94.75 100 PHE A O 1
ATOM 821 N N . LEU A 1 101 ? -13.041 3.923 7.721 1.00 89.56 101 LEU A N 1
ATOM 822 C CA . LEU A 1 101 ? -14.136 4.336 8.616 1.00 89.56 101 LEU A CA 1
ATOM 823 C C . LEU A 1 101 ? -15.340 3.370 8.749 1.00 89.56 101 LEU A C 1
ATOM 825 O O . LEU A 1 101 ? -16.031 3.491 9.761 1.00 89.56 101 LEU A O 1
ATOM 829 N N . PRO A 1 102 ? -15.663 2.518 7.755 1.00 78.56 102 PRO A N 1
ATOM 830 C CA . PRO A 1 102 ? -16.812 1.604 7.794 1.00 78.56 102 PRO A CA 1
ATOM 831 C C . PRO A 1 102 ? -16.794 0.540 8.884 1.00 78.56 102 PRO A C 1
ATOM 833 O O . PRO A 1 102 ? -15.695 0.069 9.248 1.00 78.56 102 PRO A O 1
#